Protein AF-A0A2M7A398-F1 (afdb_monomer)

Secondary structure (DSSP, 8-state):
-------TTT-----TTT--TTS-PPP-------S--SS--EEEETTTTEEEES--HHHHHHIIIIIIIT----TTTEEEE-PPP------

Radius of gyration: 14.56 Å; Cα contacts (8 Å, |Δi|>4): 85; chains: 1; bounding box: 27×38×44 Å

Foldseek 3Di:
DDDDPPDPPDDDPVDVLQCDVPDDGDDDDDDDDPVPPPQDPWDADPQFRWIFGVDDVVNVVCCCCQCVRVVHDPVVGTDDTDHDDDDPPDD

Structure (mmCIF, N/CA/C/O backbone):
data_AF-A0A2M7A398-F1
#
_entry.id   AF-A0A2M7A398-F1
#
loop_
_atom_site.group_PDB
_atom_site.id
_atom_site.type_symbol
_atom_site.label_atom_id
_atom_site.label_alt_id
_atom_site.label_comp_id
_atom_site.label_asym_id
_atom_site.label_entity_id
_atom_site.label_seq_id
_atom_site.pdbx_PDB_ins_code
_atom_site.Cartn_x
_atom_site.Cartn_y
_atom_site.Cartn_z
_atom_site.occupancy
_atom_site.B_iso_or_equiv
_atom_site.aut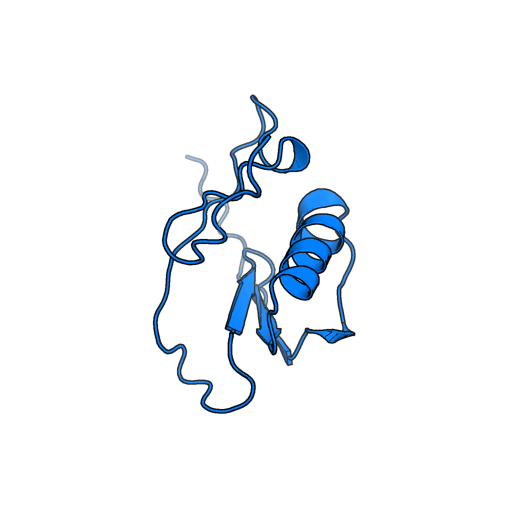h_seq_id
_atom_site.auth_comp_id
_atom_site.auth_asym_id
_atom_site.auth_atom_id
_atom_site.pdbx_PDB_model_num
ATOM 1 N N . MET A 1 1 ? 12.408 23.365 -13.750 1.00 40.59 1 MET A N 1
ATOM 2 C CA . MET A 1 1 ? 11.804 22.401 -14.693 1.00 40.59 1 MET A CA 1
ATOM 3 C C . MET A 1 1 ? 12.899 21.484 -15.210 1.00 40.59 1 MET A C 1
ATOM 5 O O . MET A 1 1 ? 13.569 21.796 -16.179 1.00 40.59 1 MET A O 1
ATOM 9 N N . GLY A 1 2 ? 13.121 20.396 -14.487 1.00 33.94 2 GLY A N 1
ATOM 10 C CA . GLY A 1 2 ? 13.864 19.213 -14.905 1.00 33.94 2 GLY A CA 1
ATOM 11 C C . GLY A 1 2 ? 13.125 18.042 -14.254 1.00 33.94 2 GLY A C 1
ATOM 12 O O . GLY A 1 2 ? 12.654 18.222 -13.125 1.00 33.94 2 GLY A O 1
ATOM 13 N N . PRO A 1 3 ? 12.886 16.934 -14.972 1.00 44.19 3 PRO A N 1
ATOM 14 C CA . PRO A 1 3 ? 12.013 15.868 -14.505 1.00 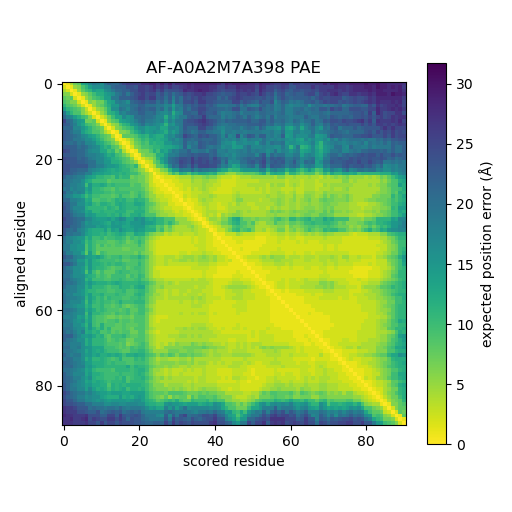44.19 3 PRO A CA 1
ATOM 15 C C . PRO A 1 3 ? 12.603 15.270 -13.231 1.00 44.19 3 PRO A C 1
ATOM 17 O O . PRO A 1 3 ? 13.800 14.991 -13.163 1.00 44.19 3 PRO A O 1
ATOM 20 N N . GLY A 1 4 ? 11.756 15.157 -12.210 1.00 37.66 4 GLY A N 1
ATOM 21 C CA . GLY A 1 4 ? 12.121 14.622 -10.910 1.00 37.66 4 GLY A CA 1
ATOM 22 C C . GLY A 1 4 ? 12.836 13.288 -11.066 1.00 37.66 4 GLY A C 1
ATOM 23 O O . GLY A 1 4 ? 12.377 12.392 -11.773 1.00 37.66 4 GLY A O 1
ATOM 24 N N . VAL A 1 5 ? 13.989 13.194 -10.418 1.00 39.34 5 VAL A N 1
ATOM 25 C CA . VAL A 1 5 ? 14.738 11.957 -10.263 1.00 39.34 5 VAL A CA 1
ATOM 26 C C . VAL A 1 5 ? 13.848 10.940 -9.544 1.00 39.34 5 VAL A C 1
ATOM 28 O O . VAL A 1 5 ? 13.551 11.069 -8.359 1.00 39.34 5 VAL A O 1
ATOM 31 N N . PHE A 1 6 ? 13.372 9.946 -10.290 1.00 36.59 6 PHE A N 1
ATOM 32 C CA . PHE A 1 6 ? 12.721 8.754 -9.756 1.00 36.59 6 PHE A CA 1
ATOM 33 C C . PHE A 1 6 ? 13.783 7.892 -9.067 1.00 36.59 6 PHE A C 1
ATOM 35 O O . PHE A 1 6 ? 14.298 6.932 -9.636 1.00 36.59 6 PHE A O 1
ATOM 42 N N . ASP A 1 7 ? 14.140 8.257 -7.840 1.00 42.34 7 ASP A N 1
ATOM 43 C CA . ASP A 1 7 ? 14.947 7.412 -6.972 1.00 42.34 7 ASP A CA 1
ATOM 44 C C . ASP A 1 7 ? 14.030 6.660 -5.997 1.00 42.34 7 ASP A C 1
ATOM 46 O O . ASP A 1 7 ? 13.574 7.177 -4.974 1.00 42.34 7 ASP A O 1
ATOM 50 N N . LEU A 1 8 ? 13.761 5.395 -6.329 1.00 50.75 8 LEU A N 1
ATOM 51 C CA . LEU A 1 8 ? 12.985 4.459 -5.507 1.00 50.75 8 LEU A CA 1
ATOM 52 C C . LEU A 1 8 ? 13.661 4.133 -4.157 1.00 50.75 8 LEU A C 1
ATOM 54 O O . LEU A 1 8 ? 13.122 3.349 -3.374 1.00 50.75 8 LEU A O 1
ATOM 58 N N . GLN A 1 9 ? 14.841 4.691 -3.864 1.00 43.88 9 GLN A N 1
ATOM 59 C CA . GLN A 1 9 ? 15.573 4.468 -2.621 1.00 43.88 9 GLN A CA 1
ATOM 60 C C . GLN A 1 9 ? 15.462 5.646 -1.636 1.00 43.88 9 GLN A C 1
ATOM 62 O O . GLN A 1 9 ? 15.632 5.403 -0.440 1.00 43.88 9 GLN A O 1
ATOM 67 N N . HIS A 1 10 ? 15.108 6.861 -2.082 1.00 41.91 10 HIS A N 1
ATOM 68 C CA . HIS A 1 10 ? 15.116 8.070 -1.244 1.00 41.91 10 HIS A CA 1
ATOM 69 C C . HIS A 1 10 ? 13.866 8.967 -1.271 1.00 41.91 10 HIS A C 1
ATOM 71 O O . HIS A 1 10 ? 13.785 9.890 -0.461 1.00 41.91 10 HIS A O 1
ATOM 77 N N . THR A 1 11 ? 12.851 8.719 -2.097 1.00 40.09 11 THR A N 1
ATOM 78 C CA . THR A 1 11 ? 11.673 9.609 -2.133 1.00 40.09 11 THR A CA 1
ATOM 79 C C . THR A 1 11 ? 10.721 9.308 -0.998 1.00 40.09 11 THR A C 1
ATOM 81 O O . THR A 1 11 ? 10.005 8.324 -1.101 1.00 40.09 11 THR A O 1
ATOM 84 N N . ALA A 1 12 ? 10.692 10.097 0.083 1.00 42.03 12 ALA A N 1
ATOM 85 C CA . ALA A 1 12 ? 9.500 10.190 0.932 1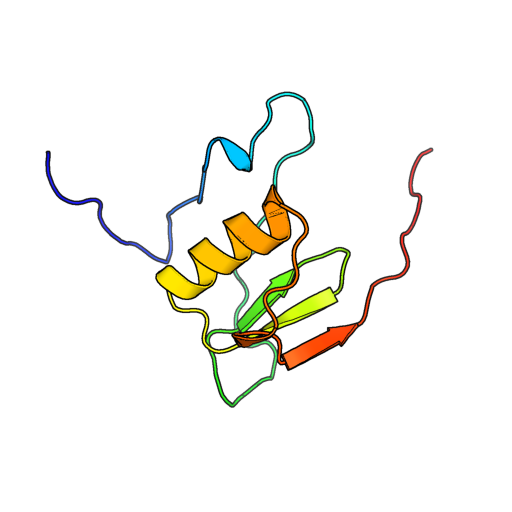.00 42.03 12 ALA A CA 1
ATOM 86 C C . ALA A 1 12 ? 8.334 10.576 0.022 1.00 42.03 12 ALA A C 1
ATOM 88 O O . ALA A 1 12 ? 8.391 11.626 -0.609 1.00 42.03 12 ALA A O 1
ATOM 89 N N . TYR A 1 13 ? 7.328 9.708 -0.103 1.00 47.78 13 TYR A N 1
ATOM 90 C CA . TYR A 1 13 ? 6.057 10.077 -0.724 1.00 47.78 13 TYR A CA 1
ATOM 91 C C . TYR A 1 13 ? 5.368 11.047 0.243 1.00 47.78 13 TYR A C 1
ATOM 93 O O . TYR A 1 13 ? 4.498 10.665 1.019 1.00 47.78 13 TYR A O 1
ATOM 101 N N . THR A 1 14 ? 5.853 12.286 0.292 1.00 47.44 14 THR A N 1
ATOM 102 C CA . THR A 1 14 ? 5.217 13.383 1.018 1.00 47.44 14 THR A CA 1
ATOM 103 C C . THR A 1 14 ? 4.134 13.932 0.106 1.00 47.44 14 THR A C 1
ATOM 105 O O . THR A 1 14 ? 4.258 15.015 -0.461 1.00 47.44 14 THR A O 1
ATOM 108 N N . GLU A 1 15 ? 3.096 13.132 -0.108 1.00 52.38 15 GLU A N 1
ATOM 109 C CA . GLU A 1 15 ? 1.887 13.630 -0.736 1.00 52.38 15 GLU A CA 1
ATOM 110 C C . GLU A 1 15 ? 1.101 14.440 0.301 1.00 52.38 15 GLU A C 1
ATOM 112 O O . GLU A 1 15 ? 0.933 13.975 1.433 1.00 52.38 15 GLU A O 1
ATOM 117 N N . PRO A 1 16 ? 0.601 15.639 -0.045 1.00 51.56 16 PRO A N 1
ATOM 118 C CA . PRO A 1 16 ? -0.141 16.480 0.893 1.00 51.56 16 PRO A CA 1
ATOM 119 C C . PRO A 1 16 ? -1.406 15.794 1.436 1.00 51.56 16 PRO A C 1
ATOM 121 O O . PRO A 1 16 ? -1.843 16.126 2.530 1.00 51.56 16 PRO A O 1
ATOM 124 N N . ALA A 1 17 ? -1.948 14.795 0.730 1.00 52.41 17 ALA A N 1
ATOM 125 C CA . ALA A 1 17 ? -3.087 13.997 1.187 1.00 52.41 17 ALA A CA 1
ATOM 126 C C . ALA A 1 17 ? -2.747 12.984 2.304 1.00 52.41 17 ALA A C 1
ATOM 128 O O . ALA A 1 17 ? -3.638 12.560 3.034 1.00 52.41 17 ALA A O 1
ATOM 129 N N . LEU A 1 18 ? -1.474 12.595 2.462 1.00 51.88 18 LEU A N 1
ATOM 130 C CA . LEU A 1 18 ? -1.026 11.636 3.487 1.00 51.88 18 LEU A CA 1
ATOM 131 C C . LEU A 1 18 ? -0.512 12.302 4.770 1.00 51.88 18 LEU A C 1
ATOM 133 O O . LEU A 1 18 ? -0.273 11.618 5.769 1.00 51.88 18 LEU A O 1
ATOM 137 N N . VAL A 1 19 ? -0.320 13.622 4.746 1.00 49.00 19 VAL A N 1
ATOM 138 C CA . VAL A 1 19 ? 0.182 14.413 5.873 1.00 49.00 19 VAL A CA 1
ATOM 139 C C . VAL A 1 19 ? -0.783 15.567 6.129 1.00 49.00 19 VAL A C 1
ATOM 141 O O . VAL A 1 19 ? -0.513 16.723 5.819 1.00 49.00 19 VAL A O 1
ATOM 144 N N . GLU A 1 20 ? -1.920 15.250 6.740 1.00 50.09 20 GLU A N 1
ATOM 145 C CA . GLU A 1 20 ? -2.699 16.256 7.458 1.00 50.09 20 GLU A CA 1
ATOM 146 C C . GLU A 1 20 ? -1.886 16.669 8.703 1.00 50.09 20 GLU A C 1
ATOM 148 O O . GLU A 1 20 ? -1.486 15.793 9.476 1.00 50.09 20 GLU A O 1
ATOM 153 N N . PRO A 1 21 ? -1.659 17.967 8.975 1.00 47.00 21 PRO A N 1
ATOM 154 C CA . PRO A 1 21 ? -0.799 18.424 10.075 1.00 47.00 21 PRO A CA 1
ATOM 155 C C . PRO A 1 21 ? -1.296 18.053 11.489 1.00 47.00 21 PRO A C 1
ATOM 157 O O . PRO A 1 21 ? -0.662 18.424 12.472 1.00 47.00 21 PRO A O 1
ATOM 160 N N . ASN A 1 22 ? -2.412 17.322 11.618 1.00 47.97 22 ASN A N 1
ATOM 161 C CA . ASN A 1 22 ? -3.021 16.959 12.899 1.00 47.97 22 ASN A CA 1
ATOM 162 C C . ASN A 1 22 ? -3.569 15.512 12.978 1.00 47.97 22 ASN A C 1
ATOM 164 O O . ASN A 1 22 ? -4.210 15.142 13.962 1.00 47.97 22 ASN A O 1
ATOM 168 N N . ARG A 1 23 ? -3.328 14.667 11.966 1.00 52.25 23 ARG A N 1
ATOM 169 C CA . ARG A 1 23 ? -3.611 13.220 12.003 1.00 52.25 23 ARG A CA 1
ATOM 170 C C . ARG A 1 23 ? -2.309 12.505 11.680 1.00 52.25 23 ARG A C 1
ATOM 172 O O . ARG A 1 23 ? -1.835 12.629 10.562 1.00 52.25 23 ARG A O 1
ATOM 179 N N . GLY A 1 24 ? -1.723 11.830 12.672 1.00 58.12 24 GLY A N 1
ATOM 180 C CA . GLY A 1 24 ? -0.414 11.171 12.583 1.00 58.12 24 GLY A CA 1
ATOM 181 C C . GLY A 1 24 ? -0.114 10.603 11.194 1.00 58.12 24 GLY A C 1
ATOM 182 O O . GLY A 1 24 ? -0.919 9.859 10.642 1.00 58.12 24 GLY A O 1
ATOM 183 N N . GLY A 1 25 ? 1.014 11.023 10.622 1.00 68.94 25 GLY A N 1
ATOM 184 C CA . GLY A 1 25 ? 1.357 10.731 9.234 1.00 68.94 25 GLY A CA 1
ATOM 185 C C . GLY A 1 25 ? 1.522 9.240 8.943 1.00 68.94 25 GLY A C 1
ATOM 186 O O . GLY A 1 25 ? 1.676 8.409 9.840 1.00 68.94 25 GLY A O 1
ATOM 187 N N . VAL A 1 26 ? 1.527 8.902 7.655 1.00 75.69 26 VAL A N 1
ATOM 188 C CA . VAL A 1 26 ? 1.805 7.538 7.202 1.00 75.69 26 VAL A CA 1
ATOM 189 C C . VAL A 1 26 ? 3.291 7.226 7.356 1.00 75.69 26 VAL A C 1
ATOM 191 O O . VAL A 1 26 ? 4.154 7.864 6.751 1.00 75.69 26 VAL A O 1
ATOM 194 N N . PHE A 1 27 ? 3.593 6.202 8.152 1.00 79.44 27 PHE A N 1
ATOM 195 C CA . PHE A 1 27 ? 4.946 5.678 8.282 1.00 79.44 27 PHE A CA 1
ATOM 196 C C . PHE A 1 27 ? 5.218 4.622 7.222 1.00 79.44 27 PHE A C 1
ATOM 198 O O . PHE A 1 27 ? 4.373 3.789 6.898 1.00 79.44 27 PHE A O 1
ATOM 205 N N . ARG A 1 28 ? 6.449 4.631 6.719 1.00 80.69 28 ARG A N 1
ATOM 206 C CA . ARG A 1 28 ? 6.926 3.667 5.735 1.00 80.69 28 ARG A CA 1
ATOM 207 C C . ARG A 1 28 ? 8.226 3.047 6.204 1.00 80.69 28 ARG A C 1
ATOM 209 O O . ARG A 1 28 ? 9.099 3.728 6.742 1.00 80.69 28 ARG A O 1
ATOM 216 N N . THR A 1 29 ? 8.384 1.767 5.924 1.00 82.94 29 THR A N 1
ATOM 217 C CA . THR A 1 29 ? 9.606 1.037 6.241 1.00 82.94 29 THR A CA 1
ATOM 218 C C . THR A 1 29 ? 10.074 0.317 4.993 1.00 82.94 29 THR A C 1
ATOM 220 O O . THR A 1 29 ? 9.332 -0.464 4.400 1.00 82.94 29 THR A O 1
ATOM 223 N N . LYS A 1 30 ? 11.323 0.572 4.592 1.00 83.75 30 LYS A N 1
ATOM 224 C CA . LYS A 1 30 ? 11.970 -0.217 3.546 1.00 83.75 30 LYS A CA 1
ATOM 225 C C . LYS A 1 30 ? 12.248 -1.605 4.113 1.00 83.75 30 LYS A C 1
ATOM 227 O O . LYS A 1 30 ? 12.980 -1.739 5.089 1.00 83.75 30 LYS A O 1
ATOM 232 N N . CYS A 1 31 ? 11.670 -2.623 3.497 1.00 84.88 31 CYS A N 1
ATOM 233 C CA . CYS A 1 31 ? 11.925 -4.017 3.828 1.00 84.88 31 CYS A CA 1
ATOM 234 C C . CYS A 1 31 ? 12.647 -4.715 2.669 1.00 84.88 31 CYS A C 1
ATOM 236 O O . CYS A 1 31 ? 12.622 -4.251 1.529 1.00 84.88 31 CYS A O 1
ATOM 238 N N . GLN A 1 32 ? 13.352 -5.802 2.988 1.00 84.06 32 GLN A N 1
ATOM 239 C CA . GLN A 1 32 ? 13.945 -6.693 1.991 1.00 84.06 32 GLN A CA 1
ATOM 240 C C . GLN A 1 32 ? 12.959 -7.831 1.665 1.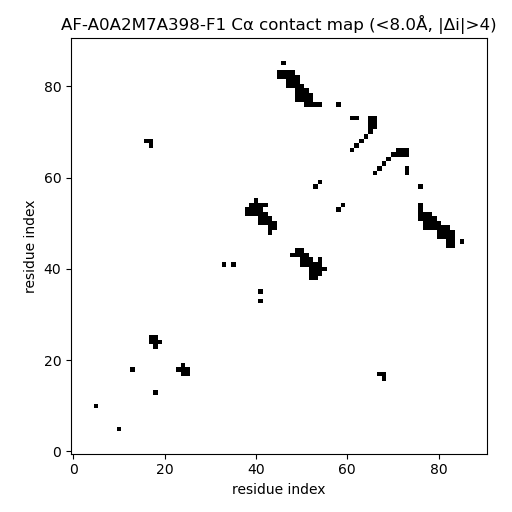00 84.06 32 GLN A C 1
ATOM 242 O O . GLN A 1 32 ? 11.764 -7.602 1.504 1.00 84.06 32 GLN A O 1
ATOM 247 N N . CYS A 1 33 ? 13.436 -9.069 1.541 1.00 84.88 33 CYS A N 1
ATOM 248 C CA . CYS A 1 33 ? 12.601 -10.201 1.165 1.00 84.88 33 CYS A CA 1
ATOM 249 C C . CYS A 1 33 ? 11.583 -10.555 2.265 1.00 84.88 33 CYS A C 1
ATOM 251 O O . CYS A 1 33 ? 11.966 -10.941 3.368 1.00 84.88 33 CYS A O 1
ATOM 253 N N . LEU A 1 34 ? 10.290 -10.520 1.925 1.00 86.94 34 LEU A N 1
ATOM 254 C CA . LEU A 1 34 ? 9.179 -10.992 2.768 1.00 86.94 34 LEU A CA 1
ATOM 255 C C . LEU A 1 34 ? 8.839 -12.477 2.528 1.00 86.94 34 LEU A C 1
ATOM 257 O O . LEU A 1 34 ? 7.723 -12.911 2.784 1.00 86.94 34 LEU A O 1
ATOM 261 N N . ARG A 1 35 ? 9.789 -13.261 1.995 1.00 85.50 35 ARG A N 1
ATOM 262 C CA . ARG A 1 35 ? 9.645 -14.697 1.660 1.00 85.50 35 ARG A CA 1
ATOM 263 C C . ARG A 1 35 ? 8.579 -15.021 0.603 1.00 85.50 35 ARG A C 1
ATOM 265 O O . ARG A 1 35 ? 8.266 -16.189 0.389 1.00 85.50 35 ARG A O 1
ATOM 272 N N . ILE A 1 36 ? 8.094 -14.012 -0.115 1.00 83.81 36 ILE A N 1
ATOM 273 C CA . ILE A 1 36 ? 7.245 -14.164 -1.299 1.00 83.81 36 ILE A CA 1
ATOM 274 C C . ILE A 1 36 ? 8.157 -14.090 -2.525 1.00 83.81 36 ILE A C 1
ATOM 276 O O . ILE A 1 36 ? 8.617 -13.018 -2.909 1.00 83.81 36 ILE A O 1
ATOM 280 N N . TYR A 1 37 ? 8.467 -15.251 -3.100 1.00 76.44 37 TYR A N 1
ATOM 281 C CA . TYR A 1 37 ? 9.424 -15.371 -4.207 1.00 76.44 37 TYR A CA 1
ATOM 282 C C . TYR A 1 37 ? 8.840 -14.993 -5.577 1.00 76.44 37 TYR A C 1
ATOM 284 O O . TYR A 1 37 ? 9.597 -14.735 -6.508 1.00 76.44 37 TYR A O 1
ATOM 292 N N . LEU A 1 38 ? 7.511 -14.961 -5.718 1.00 80.75 38 LEU A N 1
ATOM 293 C CA . LEU A 1 38 ? 6.822 -14.745 -6.993 1.00 80.75 38 LEU A CA 1
ATOM 294 C C . LEU A 1 38 ? 5.989 -13.460 -6.947 1.00 80.75 38 LEU A C 1
ATOM 296 O O . LEU A 1 38 ? 5.242 -13.238 -5.998 1.00 80.75 38 LEU A O 1
ATOM 300 N N . GLY A 1 39 ? 6.086 -12.640 -7.997 1.00 76.50 39 GLY A N 1
ATOM 301 C CA . GLY A 1 39 ? 5.248 -11.446 -8.161 1.00 76.50 39 GLY A CA 1
ATOM 302 C C . GLY A 1 39 ? 5.677 -10.218 -7.350 1.00 76.50 39 GLY A C 1
ATOM 303 O O . GLY A 1 39 ? 4.851 -9.341 -7.111 1.00 76.50 39 GLY A O 1
ATOM 304 N N . GLY A 1 40 ? 6.942 -10.137 -6.922 1.00 81.94 40 GLY A N 1
ATOM 305 C CA . GLY A 1 40 ? 7.493 -8.901 -6.355 1.00 81.94 40 GLY A CA 1
ATOM 306 C C . GLY A 1 40 ? 7.528 -7.756 -7.385 1.00 81.94 40 GLY A C 1
ATOM 307 O O . GLY A 1 40 ? 7.520 -8.038 -8.585 1.00 81.94 40 GLY A O 1
ATOM 308 N N . PRO A 1 41 ? 7.597 -6.480 -6.961 1.00 89.00 41 PRO A N 1
ATOM 309 C CA . PRO A 1 41 ? 7.699 -5.972 -5.585 1.00 89.00 41 PRO A CA 1
ATOM 310 C C . PRO A 1 41 ? 6.436 -6.190 -4.741 1.00 89.00 41 PRO A C 1
ATOM 312 O O . PRO A 1 41 ? 5.327 -6.196 -5.274 1.00 89.00 41 PRO A O 1
ATOM 315 N N . ILE A 1 42 ? 6.623 -6.371 -3.429 1.00 90.50 42 ILE A N 1
ATOM 316 C CA . ILE A 1 42 ? 5.546 -6.615 -2.459 1.00 90.50 42 ILE A CA 1
ATOM 317 C C . ILE A 1 42 ? 5.452 -5.443 -1.484 1.00 90.50 42 ILE A C 1
ATOM 319 O O . ILE A 1 42 ? 6.474 -4.994 -0.963 1.00 90.50 42 ILE A O 1
ATOM 323 N N . ALA A 1 43 ? 4.230 -5.001 -1.196 1.00 90.62 43 ALA A N 1
ATOM 324 C CA . ALA A 1 43 ? 3.934 -4.014 -0.163 1.00 90.62 43 ALA A CA 1
ATOM 325 C C . ALA A 1 43 ? 2.884 -4.554 0.816 1.00 90.62 43 ALA A C 1
ATOM 327 O O . ALA A 1 43 ? 2.027 -5.357 0.443 1.00 90.62 43 ALA A O 1
ATOM 328 N N . VAL A 1 44 ? 2.940 -4.100 2.068 1.00 90.56 44 VAL A N 1
ATOM 329 C CA . VAL A 1 44 ? 1.941 -4.423 3.091 1.00 90.56 44 VAL A CA 1
ATOM 330 C C . VAL A 1 44 ? 1.445 -3.140 3.744 1.00 90.56 44 VAL A C 1
ATOM 332 O O . VAL A 1 44 ? 2.241 -2.250 4.045 1.00 90.56 44 VAL A O 1
ATOM 335 N N . VAL A 1 45 ? 0.132 -3.045 3.951 1.00 90.00 45 VAL A N 1
ATOM 336 C CA . VAL A 1 45 ? -0.512 -1.905 4.614 1.00 90.00 45 VAL A CA 1
ATOM 337 C C . VAL A 1 45 ? -1.086 -2.348 5.954 1.00 90.00 45 VAL A C 1
ATOM 339 O O . VAL A 1 45 ? -1.864 -3.300 6.033 1.00 90.00 45 VAL A O 1
ATOM 342 N N . TYR A 1 46 ? -0.716 -1.626 7.010 1.00 87.00 46 TYR A N 1
ATOM 343 C CA . TYR A 1 46 ? -1.236 -1.797 8.367 1.00 87.00 46 TYR A CA 1
ATOM 344 C C . TYR A 1 46 ? -2.185 -0.649 8.735 1.00 87.00 46 TYR A C 1
ATOM 346 O O . TYR A 1 46 ? -2.011 0.451 8.211 1.00 87.00 46 TYR A O 1
ATOM 354 N N . PRO A 1 47 ? -3.174 -0.871 9.629 1.00 85.00 47 PRO A N 1
ATOM 355 C CA . PRO A 1 47 ? -3.430 -2.075 10.449 1.00 85.00 47 PRO A CA 1
ATOM 356 C C . PRO A 1 47 ? -4.176 -3.210 9.726 1.00 85.00 47 PRO A C 1
ATOM 358 O O . PRO A 1 47 ? -4.311 -4.312 10.250 1.00 85.00 47 PRO A O 1
ATOM 361 N N . GLU A 1 48 ? -4.648 -2.948 8.513 1.00 86.06 48 GLU A N 1
ATOM 362 C CA . GLU A 1 48 ? -5.519 -3.842 7.746 1.00 86.06 48 GLU A CA 1
ATOM 363 C C . GLU A 1 48 ? -4.890 -5.190 7.394 1.00 86.06 48 GLU A C 1
ATOM 365 O O . GLU A 1 48 ? -5.610 -6.167 7.181 1.00 86.06 48 GLU A O 1
ATOM 370 N N . GLY A 1 49 ? -3.558 -5.235 7.323 1.00 89.88 49 GLY A N 1
ATOM 371 C CA . GLY A 1 49 ? -2.795 -6.426 6.975 1.00 89.88 49 GLY A CA 1
ATOM 372 C C . GLY A 1 49 ? -3.006 -6.860 5.528 1.00 89.88 49 GLY A C 1
ATOM 373 O O . GLY A 1 49 ? -2.978 -8.057 5.237 1.00 89.88 49 GLY A O 1
ATOM 374 N N . THR A 1 50 ? -3.258 -5.901 4.634 1.00 91.81 50 THR A N 1
ATOM 375 C CA . THR A 1 50 ? -3.450 -6.141 3.200 1.00 91.81 50 THR A CA 1
ATOM 376 C C . THR A 1 50 ? -2.098 -6.229 2.508 1.00 91.81 50 THR A C 1
ATOM 378 O O . THR A 1 50 ? -1.267 -5.330 2.644 1.00 91.81 50 THR A O 1
ATOM 381 N N . TRP A 1 51 ? -1.890 -7.307 1.758 1.00 92.00 51 TRP A N 1
ATOM 382 C CA . TRP A 1 51 ? -0.689 -7.572 0.976 1.00 92.00 51 TRP A CA 1
ATOM 383 C C . TRP A 1 51 ? -0.947 -7.283 -0.496 1.00 92.00 51 TRP A C 1
ATOM 385 O O . TRP A 1 51 ? -1.910 -7.797 -1.072 1.00 92.00 51 TRP A O 1
ATOM 395 N N . TYR A 1 52 ? -0.043 -6.523 -1.105 1.00 91.62 52 TYR A N 1
ATOM 396 C CA . TYR A 1 52 ? -0.075 -6.149 -2.512 1.00 91.62 52 TYR A CA 1
ATOM 397 C C . TYR A 1 52 ? 1.123 -6.730 -3.259 1.00 91.62 52 TYR A C 1
ATOM 399 O O . TYR A 1 52 ? 2.232 -6.772 -2.722 1.00 91.62 52 TYR A O 1
ATOM 407 N N . ARG A 1 53 ? 0.903 -7.165 -4.501 1.00 91.25 53 ARG A N 1
ATOM 408 C CA . ARG A 1 53 ? 1.945 -7.651 -5.421 1.00 91.25 53 ARG A CA 1
ATOM 409 C C . ARG A 1 53 ? 2.052 -6.768 -6.655 1.00 91.25 53 ARG A C 1
ATOM 411 O O . ARG A 1 53 ? 1.105 -6.062 -6.980 1.00 91.25 53 ARG A O 1
ATOM 418 N N . GLY A 1 54 ? 3.154 -6.890 -7.394 1.00 87.69 54 GLY A N 1
ATOM 419 C CA . GLY A 1 54 ? 3.322 -6.195 -8.673 1.00 87.69 54 GLY A CA 1
ATOM 420 C C . GLY A 1 54 ? 3.288 -4.675 -8.531 1.00 87.69 54 GLY A C 1
ATOM 421 O O . GLY A 1 54 ? 2.769 -3.988 -9.404 1.00 87.69 54 GLY A O 1
ATOM 422 N N . CYS A 1 55 ? 3.799 -4.155 -7.413 1.00 85.62 55 CYS A N 1
ATOM 423 C CA . CYS A 1 55 ? 3.764 -2.734 -7.095 1.00 85.62 55 CYS A CA 1
ATOM 424 C C . CYS A 1 55 ? 4.703 -1.936 -8.017 1.00 85.62 55 CYS A C 1
ATOM 426 O O . CYS A 1 55 ? 5.866 -1.703 -7.679 1.00 85.62 55 CYS A O 1
ATOM 428 N N . THR A 1 56 ? 4.205 -1.533 -9.188 1.00 87.31 56 THR A N 1
ATOM 429 C CA . THR A 1 56 ? 4.837 -0.508 -10.032 1.00 87.31 56 THR A CA 1
ATOM 430 C C . THR A 1 56 ? 4.609 0.880 -9.423 1.00 87.31 56 THR A C 1
ATOM 432 O O . THR A 1 56 ? 3.740 1.022 -8.558 1.00 87.31 56 THR A O 1
ATOM 435 N N . PRO A 1 57 ? 5.350 1.921 -9.841 1.00 85.31 57 PRO A N 1
ATOM 436 C CA . PRO A 1 57 ? 5.104 3.286 -9.377 1.00 85.31 57 PRO A CA 1
ATOM 437 C C . PRO A 1 57 ? 3.641 3.730 -9.539 1.00 85.31 57 PRO A C 1
ATOM 439 O O . PRO A 1 57 ? 3.073 4.312 -8.621 1.00 85.31 57 PRO A O 1
ATOM 442 N N . GLU A 1 58 ? 3.005 3.384 -10.657 1.00 84.94 58 GLU A N 1
ATOM 443 C CA . GLU A 1 58 ? 1.606 3.711 -10.950 1.00 84.94 58 GLU A CA 1
ATOM 444 C C . GLU A 1 58 ? 0.640 2.902 -10.075 1.00 84.94 58 GLU A C 1
ATOM 446 O O . GLU A 1 58 ?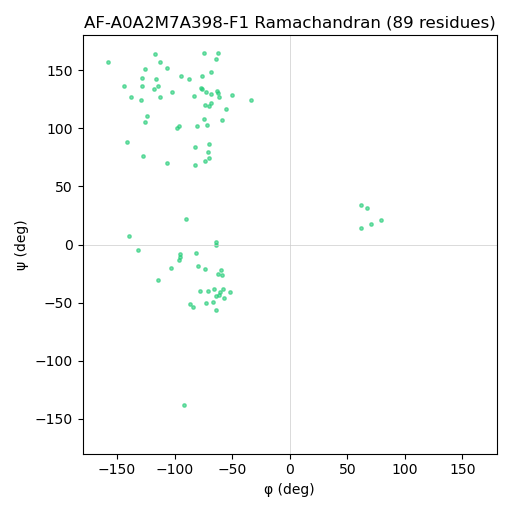 -0.358 3.430 -9.585 1.00 84.94 58 GLU A O 1
ATOM 451 N N . GLY A 1 59 ? 0.939 1.619 -9.844 1.00 87.06 59 GLY A N 1
ATOM 452 C CA . GLY A 1 59 ? 0.150 0.776 -8.947 1.00 87.06 59 GLY A CA 1
ATOM 453 C C . GLY A 1 59 ? 0.229 1.244 -7.493 1.00 87.06 59 GLY A C 1
ATOM 454 O O . GLY A 1 59 ? -0.780 1.249 -6.792 1.00 87.06 59 GLY A O 1
ATOM 455 N N . LEU A 1 60 ? 1.408 1.691 -7.047 1.00 86.38 60 LEU A N 1
ATOM 456 C CA . LEU A 1 60 ? 1.606 2.262 -5.714 1.00 86.38 60 LEU A CA 1
ATOM 457 C C . LEU A 1 60 ? 0.812 3.552 -5.524 1.00 86.38 60 LEU A C 1
ATOM 459 O O . LEU A 1 60 ? 0.156 3.691 -4.497 1.00 86.38 60 LEU A O 1
ATOM 463 N N . GLU A 1 61 ? 0.824 4.446 -6.512 1.00 86.12 61 GLU A N 1
ATOM 464 C CA . GLU A 1 61 ? 0.024 5.674 -6.489 1.00 86.12 61 GLU A CA 1
ATOM 465 C C . GLU A 1 61 ? -1.468 5.358 -6.320 1.00 86.12 61 GLU A C 1
ATOM 467 O O . GLU A 1 61 ? -2.136 5.896 -5.439 1.00 86.12 61 GLU A O 1
ATOM 472 N N . ARG A 1 62 ? -1.989 4.388 -7.083 1.00 88.06 62 ARG A N 1
ATOM 473 C CA . ARG A 1 62 ? -3.381 3.940 -6.928 1.00 88.06 62 ARG A CA 1
ATOM 474 C C . ARG A 1 62 ? -3.655 3.358 -5.544 1.00 88.06 62 ARG A C 1
ATOM 476 O O . ARG A 1 62 ? -4.672 3.690 -4.948 1.00 88.06 62 ARG A O 1
ATOM 483 N N . ILE A 1 63 ? -2.757 2.532 -5.002 1.00 88.94 63 ILE A N 1
ATOM 484 C CA . ILE A 1 63 ? -2.897 1.991 -3.639 1.00 88.94 63 ILE A CA 1
ATOM 485 C C . ILE A 1 63 ? -2.930 3.123 -2.606 1.00 88.94 63 ILE A C 1
ATOM 487 O O . ILE A 1 63 ? -3.737 3.079 -1.681 1.00 88.94 63 ILE A O 1
ATOM 491 N N . ILE A 1 64 ? -2.098 4.149 -2.761 1.00 86.25 64 ILE A N 1
ATOM 492 C CA . ILE A 1 64 ? -2.069 5.301 -1.861 1.00 86.25 64 ILE A CA 1
ATOM 493 C C . ILE A 1 64 ? -3.392 6.075 -1.929 1.00 86.25 64 ILE A C 1
ATOM 495 O O . ILE A 1 64 ? -4.069 6.218 -0.908 1.00 86.25 64 ILE A O 1
ATOM 499 N N . GLN A 1 65 ? -3.797 6.519 -3.118 1.00 86.69 65 GLN A N 1
ATOM 500 C CA . GLN A 1 65 ? -4.997 7.341 -3.280 1.00 86.69 65 GLN A CA 1
ATOM 501 C C . GLN A 1 65 ? -6.270 6.561 -2.940 1.00 86.69 65 GLN A C 1
ATOM 503 O O . GLN A 1 65 ? -7.109 7.018 -2.166 1.00 86.69 65 GLN A O 1
ATOM 508 N N . GLU A 1 66 ? -6.444 5.365 -3.496 1.00 89.31 66 GLU A N 1
ATOM 509 C CA . GLU A 1 66 ? -7.667 4.590 -3.303 1.00 89.31 66 GLU A CA 1
ATOM 510 C C . GLU A 1 66 ? -7.721 4.025 -1.880 1.00 89.31 66 GLU A C 1
ATOM 512 O O . GLU A 1 66 ? -8.712 4.242 -1.184 1.00 89.31 66 GLU A O 1
ATOM 517 N N . ARG A 1 67 ? -6.657 3.367 -1.390 1.00 88.06 67 ARG A N 1
ATOM 518 C CA . ARG A 1 67 ? -6.705 2.696 -0.084 1.00 88.06 67 ARG A CA 1
ATOM 519 C C . ARG A 1 67 ? -6.432 3.612 1.094 1.00 88.06 67 ARG A C 1
ATOM 521 O O . ARG A 1 67 ? -7.226 3.608 2.031 1.00 88.06 67 ARG A O 1
ATOM 528 N N . LEU A 1 68 ? -5.313 4.337 1.086 1.00 83.94 68 LEU A N 1
ATOM 529 C CA . LEU A 1 68 ? -4.875 5.105 2.258 1.00 83.94 68 LEU A CA 1
ATOM 530 C C . LEU A 1 68 ? -5.654 6.413 2.413 1.00 83.94 68 LEU A C 1
ATOM 532 O O . LEU A 1 68 ? -6.004 6.770 3.534 1.00 83.94 68 LEU A O 1
ATOM 536 N N . VAL A 1 69 ? -5.941 7.105 1.307 1.00 83.94 69 VAL A N 1
ATOM 537 C CA . VAL A 1 69 ? -6.661 8.388 1.334 1.00 83.94 69 VAL A CA 1
ATOM 538 C C . VAL A 1 69 ? -8.176 8.171 1.318 1.00 83.94 69 VAL A C 1
ATOM 540 O O . VAL A 1 69 ? -8.881 8.698 2.177 1.00 83.94 69 VAL A O 1
ATOM 543 N N . ASN A 1 70 ? -8.687 7.369 0.378 1.00 83.38 70 ASN A N 1
ATOM 544 C CA . ASN A 1 70 ? -10.133 7.193 0.184 1.00 83.38 70 ASN A CA 1
ATOM 545 C C . ASN A 1 70 ? -10.735 5.975 0.908 1.00 83.38 70 ASN A C 1
ATOM 547 O O . ASN A 1 70 ? -11.957 5.821 0.934 1.00 83.38 70 ASN A O 1
ATOM 551 N N . GLY A 1 71 ? -9.919 5.094 1.497 1.00 85.62 71 GLY A N 1
ATOM 552 C CA . GLY A 1 71 ? -10.410 3.910 2.210 1.00 85.62 71 GLY A CA 1
ATOM 553 C C . GLY A 1 71 ? -11.013 2.819 1.311 1.00 85.62 71 GLY A C 1
ATOM 554 O O . GLY A 1 71 ? -11.711 1.939 1.813 1.00 85.62 71 GLY A O 1
ATOM 555 N N . GLN A 1 72 ? -10.749 2.83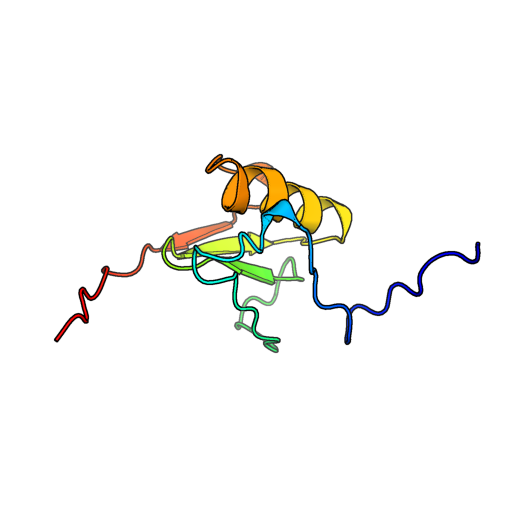1 0.005 1.00 88.00 72 GLN A N 1
ATOM 556 C CA . GLN A 1 72 ? -11.272 1.892 -0.994 1.00 88.00 72 GLN A CA 1
ATOM 557 C C . GLN A 1 72 ? -10.315 0.716 -1.250 1.00 88.00 72 GLN A C 1
ATOM 559 O O . GLN A 1 72 ? -9.098 0.863 -1.213 1.00 88.00 72 GLN A O 1
ATOM 564 N N . SER A 1 73 ? -10.854 -0.481 -1.500 1.00 84.38 73 SER A N 1
ATOM 565 C CA . SER A 1 73 ? -10.039 -1.674 -1.780 1.00 84.38 73 SER A CA 1
ATOM 566 C C . SER A 1 73 ? -9.502 -1.663 -3.212 1.00 84.38 73 SER A C 1
ATOM 568 O O . SER A 1 73 ? -10.261 -1.448 -4.154 1.00 84.38 73 SER A O 1
ATOM 570 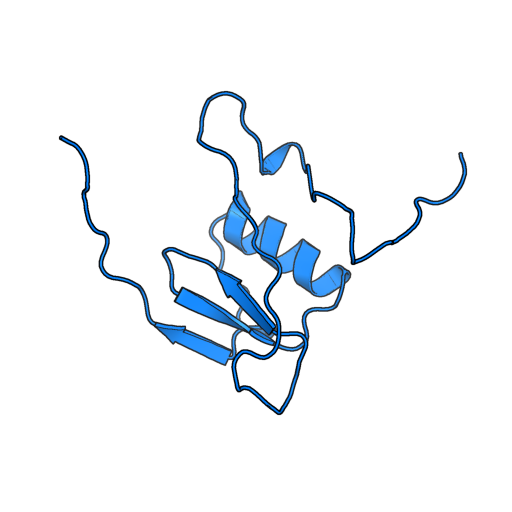N N . VAL A 1 74 ? -8.214 -1.986 -3.370 1.00 89.00 74 VAL A N 1
ATOM 571 C CA . VAL A 1 74 ? -7.549 -2.118 -4.676 1.00 89.00 74 VAL A CA 1
ATOM 572 C C . VAL A 1 74 ? -7.304 -3.598 -4.984 1.00 89.00 74 VAL A C 1
ATOM 574 O O . VAL A 1 74 ? -6.177 -4.098 -4.946 1.00 89.00 74 VAL A O 1
ATOM 577 N N . ALA A 1 75 ? -8.395 -4.321 -5.250 1.00 89.25 75 ALA A N 1
ATOM 578 C CA . ALA A 1 75 ? -8.403 -5.783 -5.384 1.00 89.25 75 ALA A CA 1
ATOM 579 C C . ALA A 1 75 ? -7.470 -6.319 -6.487 1.00 89.25 75 ALA A C 1
ATOM 581 O O . ALA A 1 75 ? -6.982 -7.440 -6.385 1.00 89.25 75 ALA A O 1
ATOM 582 N N . GLU A 1 76 ? -7.185 -5.514 -7.514 1.00 89.50 76 GLU A N 1
ATOM 583 C CA . GLU A 1 76 ? -6.296 -5.860 -8.632 1.00 89.50 76 GLU A CA 1
ATOM 584 C C . GLU A 1 76 ? -4.878 -6.241 -8.172 1.00 89.50 76 GLU A C 1
ATOM 586 O O . GLU A 1 76 ? -4.280 -7.190 -8.685 1.00 89.50 76 GLU A O 1
ATOM 591 N N . TYR A 1 77 ? -4.361 -5.539 -7.161 1.00 89.50 77 TYR A N 1
ATOM 592 C CA . TYR A 1 77 ? -3.017 -5.770 -6.630 1.00 89.50 77 TYR A CA 1
ATOM 593 C C . TYR A 1 77 ? -3.017 -6.681 -5.396 1.00 89.50 77 TYR A C 1
ATOM 595 O O . TYR A 1 77 ? -1.953 -7.150 -4.987 1.00 89.50 77 TYR A O 1
ATOM 603 N N . GLN A 1 78 ? -4.178 -6.932 -4.784 1.00 91.44 78 GLN A N 1
ATOM 604 C CA . GLN A 1 78 ? -4.289 -7.652 -3.518 1.00 91.44 78 GLN A CA 1
ATOM 605 C C . GLN A 1 78 ? -4.017 -9.153 -3.691 1.00 91.44 78 GLN A C 1
ATOM 607 O O . GLN A 1 78 ? -4.591 -9.816 -4.552 1.00 91.44 78 GLN A O 1
ATOM 612 N N . VAL A 1 79 ? -3.159 -9.711 -2.831 1.00 91.19 79 VAL A N 1
ATOM 613 C CA . VAL A 1 79 ? -2.856 -11.157 -2.808 1.00 91.19 79 VAL A CA 1
ATOM 614 C C . VAL A 1 79 ? -3.313 -11.862 -1.549 1.00 91.19 79 VAL A C 1
ATOM 616 O O . VAL A 1 79 ? -3.621 -13.050 -1.590 1.00 91.19 79 VAL A O 1
ATOM 619 N N . ALA A 1 80 ? -3.327 -11.155 -0.426 1.00 90.00 80 ALA A N 1
ATOM 620 C CA . ALA A 1 80 ? -3.720 -11.705 0.857 1.00 90.00 80 ALA A CA 1
ATOM 621 C C . ALA A 1 80 ? -4.159 -10.583 1.793 1.00 90.00 80 ALA A C 1
ATOM 623 O O . ALA A 1 80 ? -3.744 -9.433 1.655 1.00 90.00 80 ALA A O 1
ATOM 624 N N . THR A 1 81 ? -4.970 -10.941 2.777 1.00 90.88 81 THR A N 1
ATOM 625 C CA . THR A 1 81 ? -5.393 -10.051 3.857 1.00 90.88 81 THR A CA 1
ATOM 626 C C . THR A 1 81 ? -5.359 -10.830 5.153 1.00 90.88 81 THR A C 1
ATOM 628 O O . THR A 1 81 ? -5.953 -11.901 5.243 1.00 90.88 81 THR A O 1
ATOM 631 N N . ASN A 1 82 ? -4.661 -10.291 6.145 1.00 88.94 82 ASN A N 1
ATOM 632 C CA . ASN A 1 82 ? -4.651 -10.820 7.500 1.00 88.94 82 ASN A CA 1
ATOM 633 C C . ASN A 1 82 ? -4.642 -9.656 8.487 1.00 88.94 82 ASN A C 1
ATOM 635 O O . ASN A 1 82 ? -3.577 -9.166 8.867 1.00 88.94 82 ASN A O 1
ATOM 639 N N . SER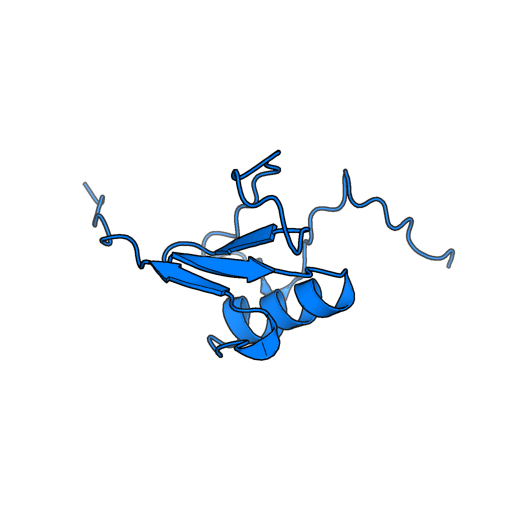 A 1 83 ? -5.833 -9.191 8.851 1.00 85.81 83 SER A N 1
ATOM 640 C CA . SER A 1 83 ? -5.988 -8.020 9.706 1.00 85.81 83 SER A CA 1
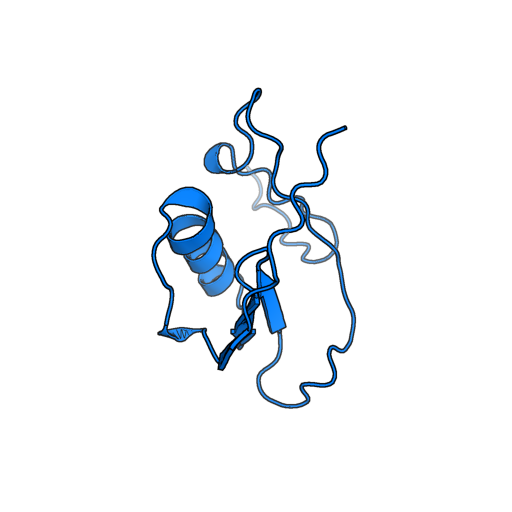ATOM 641 C C . SER A 1 83 ? -5.383 -8.249 11.081 1.00 85.81 83 SER A C 1
ATOM 643 O O . SER A 1 83 ? -5.613 -9.279 11.715 1.00 85.81 83 SER A O 1
ATOM 645 N N . LEU A 1 84 ? -4.589 -7.279 11.535 1.00 78.81 84 LEU A N 1
ATOM 646 C CA . LEU A 1 84 ? -3.996 -7.345 12.860 1.00 78.81 84 LEU A CA 1
ATOM 647 C C . LEU A 1 84 ? -5.050 -7.015 13.925 1.00 78.81 84 LEU A C 1
ATOM 649 O O . LEU A 1 84 ? -5.894 -6.141 13.700 1.00 78.81 84 LEU A O 1
ATOM 653 N N . PRO A 1 85 ? -4.995 -7.662 15.103 1.00 78.75 85 PRO A N 1
ATOM 654 C CA . PRO A 1 85 ? -5.796 -7.230 16.236 1.00 78.75 85 PRO A CA 1
ATOM 655 C C . PRO A 1 85 ? -5.379 -5.807 16.617 1.00 78.75 85 PRO A C 1
ATOM 657 O O . PRO A 1 85 ? -4.197 -5.521 16.815 1.00 78.75 85 PRO A O 1
ATOM 660 N N . VAL A 1 86 ? -6.349 -4.899 16.707 1.00 73.19 86 VAL A N 1
ATOM 661 C CA . VAL A 1 86 ? -6.091 -3.515 17.109 1.00 73.19 86 VAL A CA 1
ATOM 662 C C . VAL A 1 86 ? -5.763 -3.510 18.602 1.00 73.19 86 VAL A C 1
ATOM 664 O O . VAL A 1 86 ? -6.656 -3.634 19.436 1.00 73.19 86 VAL A O 1
ATOM 667 N N . SER A 1 87 ? -4.483 -3.377 18.957 1.00 64.19 87 SER A N 1
ATOM 668 C CA . SER A 1 87 ? -4.080 -3.141 20.343 1.00 64.19 87 SER A CA 1
ATOM 669 C C . SER A 1 87 ? -4.395 -1.691 20.703 1.00 64.19 87 SER A C 1
ATOM 671 O O . SER A 1 87 ? -3.741 -0.763 20.224 1.00 64.19 87 SER A O 1
ATOM 673 N N . THR A 1 88 ? -5.415 -1.476 21.530 1.00 58.62 88 THR A N 1
ATOM 674 C CA . THR A 1 88 ? -5.743 -0.155 22.077 1.00 58.62 88 THR A CA 1
ATOM 675 C C . THR A 1 88 ? -4.723 0.218 23.155 1.00 58.62 88 THR A C 1
ATOM 677 O O . THR A 1 88 ? -5.015 0.187 24.342 1.00 58.62 88 THR A O 1
ATOM 680 N N . SER A 1 89 ? -3.491 0.535 22.761 1.00 61.72 89 SER A N 1
ATOM 681 C CA . SER A 1 89 ? -2.485 1.071 23.680 1.00 61.72 89 SER A CA 1
ATOM 682 C C . SER A 1 89 ? -2.709 2.576 23.828 1.00 61.72 89 SER A C 1
ATOM 684 O O . SER A 1 89 ? -2.117 3.383 23.115 1.00 61.72 89 SER A O 1
ATOM 686 N N . ARG A 1 90 ? -3.626 2.943 24.725 1.00 56.78 90 ARG A N 1
ATOM 687 C CA . ARG A 1 90 ? -3.671 4.262 25.360 1.00 56.78 90 ARG A CA 1
ATOM 688 C C . ARG A 1 90 ? -3.686 4.042 26.867 1.00 56.78 90 ARG A C 1
ATOM 690 O O . ARG A 1 90 ? -4.721 3.654 27.396 1.00 56.78 90 ARG A O 1
ATOM 697 N N . GLU A 1 91 ? -2.557 4.309 27.507 1.00 37.78 91 GLU A N 1
ATOM 698 C CA . GLU A 1 91 ? -2.458 4.647 28.929 1.00 37.78 91 GLU A CA 1
ATOM 699 C C . GLU A 1 91 ? -1.423 5.766 29.072 1.00 37.78 91 GLU A C 1
ATOM 701 O O . GLU A 1 91 ? -0.398 5.698 28.349 1.00 37.78 91 GLU A O 1
#

Nearest PDB structures (foldseek):
  1f37-assembly1_B  TM=8.956E-01  e=2.221E-03  Aquifex aeolicus
  1m2d-assembly1_B  TM=9.374E-01  e=1.525E-02  Aquifex aeolicus
  1m2a-assembly1_A  TM=9.385E-01  e=1.427E-02  Aquifex aeolicus
  1m2b-assembly1_B  TM=9.375E-01  e=5.042E-02  Aquifex aeolicus
  5abr-assembly1_B  TM=9.082E-01  e=1.366E-01  Azotobacter vinelandii

pLDDT: mean 73.58, std 18.72, range [33.94, 92.0]

Sequence (91 aa):
MGPGVFDLQHTAYTEPALVEPNRGGVFRTKCQCLRIYLGGPIAVVYPEGTWYRGCTPEGLERIIQERLVNGQSVAEYQVATNSLPVSTSRE

Solvent-accessible surface area (backbone atoms only — not comparable to full-atom values): 6141 Å² total; per-residue (Å²): 144,72,85,78,81,87,48,95,86,73,67,76,86,77,46,73,82,56,49,50,99,85,49,88,57,78,84,84,78,94,74,80,89,84,83,65,87,71,57,61,48,72,51,75,45,80,68,59,31,37,30,34,36,58,56,43,77,70,51,44,51,50,45,44,52,37,34,73,65,65,69,40,86,61,66,91,37,50,78,50,72,56,63,57,83,84,77,85,87,79,133

Mean predicted aligned error: 10.52 Å